Protein AF-A0A7S2Z0Z5-F1 (afdb_monomer_lite)

Radius of gyration: 18.69 Å; chains: 1; bounding box: 41×37×50 Å

Secondary structure (DSSP, 8-state):
--TTHHHHHHHH--HHHHHHHTTPPPPPHHHHHHHHHHHHTTT-SS---HHHHHHHHHHHGGGSPPS-HHHHHHHHHHHHHHHHHHHHHHHHHHHHHHHHHHHHHTT--

Structure (mmCIF, N/CA/C/O backbone):
data_AF-A0A7S2Z0Z5-F1
#
_entry.id   AF-A0A7S2Z0Z5-F1
#
loop_
_atom_site.group_PDB
_atom_site.id
_atom_site.type_symbol
_atom_site.label_atom_id
_atom_site.label_alt_id
_atom_site.label_comp_id
_atom_site.label_asym_id
_atom_site.label_entity_id
_atom_site.label_seq_id
_atom_site.pdbx_PDB_ins_code
_atom_site.Cartn_x
_atom_site.Cartn_y
_atom_site.Cartn_z
_atom_site.occupancy
_atom_site.B_iso_or_equiv
_atom_site.auth_seq_id
_atom_site.auth_comp_id
_atom_site.auth_asym_id
_atom_site.auth_atom_id
_atom_site.pdbx_PDB_model_num
ATOM 1 N N . ARG A 1 1 ? -14.821 -25.563 -9.522 1.00 39.69 1 ARG A N 1
ATOM 2 C CA . ARG A 1 1 ? -15.035 -25.948 -8.093 1.00 39.69 1 ARG A CA 1
ATOM 3 C C . ARG A 1 1 ? -14.494 -24.901 -7.104 1.00 39.69 1 ARG A C 1
ATOM 5 O O . ARG A 1 1 ? -14.913 -24.926 -5.958 1.00 39.69 1 ARG A O 1
ATOM 12 N N . THR A 1 2 ? -13.618 -23.977 -7.511 1.00 46.97 2 THR A N 1
ATOM 13 C CA . THR A 1 2 ? -13.008 -22.942 -6.646 1.00 46.97 2 THR A CA 1
ATOM 14 C C . THR A 1 2 ? -13.734 -21.588 -6.647 1.00 46.97 2 THR A C 1
ATOM 16 O O . THR A 1 2 ? -13.485 -20.779 -5.762 1.00 46.97 2 THR A O 1
ATOM 19 N N . GLU A 1 3 ? -14.656 -21.345 -7.583 1.00 51.53 3 GLU A N 1
ATOM 20 C CA . GLU A 1 3 ? -15.293 -20.031 -7.804 1.00 51.53 3 GLU A CA 1
ATOM 21 C C . GLU A 1 3 ? -16.260 -19.599 -6.680 1.00 51.53 3 GLU A C 1
ATOM 23 O O . GLU A 1 3 ? -16.452 -18.408 -6.456 1.00 51.53 3 GLU A O 1
ATOM 28 N N . ASN A 1 4 ? -16.798 -20.544 -5.899 1.00 52.97 4 ASN A N 1
ATOM 29 C CA . ASN A 1 4 ? -17.817 -20.257 -4.873 1.00 52.97 4 ASN A CA 1
ATOM 30 C C . ASN A 1 4 ? -17.250 -20.083 -3.452 1.00 52.97 4 ASN A C 1
ATOM 32 O O . ASN A 1 4 ? -17.992 -19.746 -2.529 1.00 52.97 4 ASN A O 1
ATOM 36 N N . ALA A 1 5 ? -15.947 -20.310 -3.244 1.00 57.72 5 ALA A N 1
ATOM 37 C CA . ALA A 1 5 ? -15.345 -20.260 -1.908 1.00 57.72 5 ALA A CA 1
ATOM 38 C C . ALA A 1 5 ? -15.405 -18.847 -1.295 1.00 57.72 5 ALA A C 1
ATOM 40 O O . ALA A 1 5 ? -15.751 -18.696 -0.125 1.00 57.72 5 ALA A O 1
ATOM 41 N N . GLY A 1 6 ? -15.154 -17.808 -2.101 1.00 61.19 6 GLY A N 1
ATOM 42 C CA . GLY A 1 6 ? -15.211 -16.414 -1.643 1.00 61.19 6 GLY A CA 1
ATOM 43 C C . GLY A 1 6 ? -16.629 -15.919 -1.332 1.00 61.19 6 GLY A C 1
ATOM 44 O O . GLY A 1 6 ? -16.800 -15.002 -0.532 1.00 61.19 6 GLY A O 1
ATOM 45 N N . GLN A 1 7 ? -17.656 -16.537 -1.924 1.00 62.19 7 GLN A N 1
ATOM 46 C CA . GLN A 1 7 ? -19.052 -16.184 -1.653 1.00 62.19 7 GLN A CA 1
ATOM 47 C C . GLN A 1 7 ? -19.529 -16.772 -0.319 1.00 62.19 7 GLN A C 1
ATOM 49 O O . GLN A 1 7 ? -20.080 -16.041 0.502 1.00 62.19 7 GLN A O 1
ATOM 54 N N . HIS A 1 8 ? -19.212 -18.042 -0.050 1.00 63.31 8 HIS A N 1
ATOM 55 C CA . HIS A 1 8 ? -19.506 -18.699 1.231 1.00 63.31 8 HIS A CA 1
ATOM 56 C C . HIS A 1 8 ? -18.752 -18.061 2.418 1.00 63.31 8 HIS A C 1
ATOM 58 O O . HIS A 1 8 ? -19.269 -17.993 3.536 1.00 63.31 8 HIS A O 1
ATOM 64 N N . GLU A 1 9 ? -17.535 -17.548 2.194 1.00 65.50 9 GLU A N 1
ATOM 65 C CA . GLU A 1 9 ? -16.782 -16.797 3.214 1.00 65.50 9 GLU A CA 1
ATOM 66 C C . GLU A 1 9 ? -17.530 -15.525 3.650 1.00 65.50 9 GLU A C 1
ATOM 68 O O . GLU A 1 9 ? -17.516 -15.143 4.823 1.00 65.50 9 GLU A O 1
ATOM 73 N N . ASN A 1 10 ? -18.225 -14.865 2.721 1.00 67.19 10 ASN A N 1
ATOM 74 C CA . ASN A 1 10 ? -18.916 -13.618 3.020 1.00 67.19 10 ASN A CA 1
ATOM 75 C C . ASN A 1 10 ? -20.139 -13.830 3.931 1.00 67.19 10 ASN A C 1
ATOM 77 O O . ASN A 1 10 ? -20.509 -12.948 4.706 1.00 67.19 10 ASN A O 1
ATOM 81 N N . GLU A 1 11 ? -20.746 -15.014 3.899 1.00 68.38 11 GLU A N 1
ATOM 82 C CA . GLU A 1 11 ? -21.894 -15.359 4.741 1.00 68.38 11 GLU A CA 1
ATOM 83 C C . GLU A 1 11 ? -21.485 -15.510 6.209 1.00 68.38 11 GLU A C 1
ATOM 85 O O . GLU A 1 11 ? -22.106 -14.909 7.091 1.00 68.38 11 GLU A O 1
ATOM 90 N N . THR A 1 12 ? -20.373 -16.207 6.455 1.00 72.75 12 THR A N 1
ATOM 91 C CA . THR A 1 12 ? -19.851 -16.527 7.797 1.00 72.75 12 THR A CA 1
ATOM 92 C C . THR A 1 12 ? -19.016 -15.410 8.427 1.00 72.75 12 THR A C 1
ATOM 94 O O . THR A 1 12 ? -18.664 -15.486 9.607 1.00 72.75 12 THR A O 1
ATOM 97 N N . LYS A 1 13 ? -18.725 -14.337 7.681 1.00 75.38 13 LYS A N 1
ATOM 98 C CA . LYS A 1 13 ? -17.903 -13.226 8.167 1.00 75.38 13 LYS A CA 1
ATOM 99 C C . LYS A 1 13 ? -18.555 -12.527 9.373 1.00 75.38 13 LYS A C 1
ATOM 101 O O . LYS A 1 13 ? -19.709 -12.089 9.271 1.00 75.38 13 LYS A O 1
ATOM 106 N N . PRO A 1 14 ? -17.838 -12.356 10.500 1.00 77.00 14 PRO A N 1
ATOM 107 C CA . PRO A 1 14 ? -18.374 -11.645 11.653 1.00 77.00 14 PRO A CA 1
ATOM 108 C C . PRO A 1 14 ? -18.703 -10.191 11.291 1.00 77.00 14 PRO A C 1
ATOM 110 O O . PRO A 1 14 ? -18.049 -9.573 10.448 1.00 77.00 14 PRO A O 1
ATOM 113 N N . ALA A 1 15 ? -19.723 -9.626 11.943 1.00 75.31 15 ALA A N 1
ATOM 114 C CA . ALA A 1 15 ? -20.271 -8.307 11.607 1.00 75.31 15 ALA A CA 1
ATOM 115 C C . ALA A 1 15 ? -19.220 -7.181 11.624 1.00 75.31 15 ALA A C 1
ATOM 117 O O . ALA A 1 15 ? -19.297 -6.249 10.826 1.00 75.31 15 ALA A O 1
ATOM 118 N N . ILE A 1 16 ? -18.207 -7.293 12.491 1.00 71.50 16 ILE A N 1
ATOM 119 C CA . ILE A 1 16 ? -17.091 -6.343 12.549 1.00 71.50 16 ILE A CA 1
ATOM 120 C C . ILE A 1 16 ? -16.270 -6.350 11.255 1.00 71.50 16 ILE A C 1
ATOM 122 O O . ILE A 1 16 ? -15.939 -5.296 10.723 1.00 71.50 16 ILE A O 1
ATOM 126 N N . THR A 1 17 ? -16.016 -7.532 10.695 1.00 72.31 17 THR A N 1
ATOM 127 C CA . THR A 1 17 ? -15.264 -7.701 9.454 1.00 72.31 17 THR A CA 1
ATOM 128 C C . THR A 1 17 ? -16.095 -7.284 8.244 1.00 72.31 17 THR A C 1
ATOM 130 O O . THR A 1 17 ? -15.540 -6.698 7.323 1.00 72.31 17 THR A O 1
ATOM 133 N N . LYS A 1 18 ? -17.421 -7.488 8.256 1.00 75.44 18 LYS A N 1
ATOM 134 C CA . LYS A 1 18 ? -18.320 -6.952 7.211 1.00 75.44 18 LYS A CA 1
ATOM 135 C C . LYS A 1 18 ? -18.298 -5.420 7.166 1.00 75.44 18 LYS A C 1
ATOM 137 O O . LYS A 1 18 ? -18.194 -4.845 6.090 1.00 75.44 18 LYS A O 1
ATOM 142 N N . ALA A 1 19 ? -18.330 -4.764 8.327 1.00 73.19 19 ALA A N 1
ATOM 143 C CA . ALA A 1 19 ? -18.259 -3.303 8.415 1.00 73.19 19 ALA A CA 1
ATOM 144 C C . ALA A 1 19 ? -16.901 -2.738 7.960 1.00 73.19 19 ALA A C 1
ATOM 146 O O . ALA A 1 19 ? -16.849 -1.650 7.397 1.00 73.19 19 ALA A O 1
ATOM 147 N N . LEU A 1 20 ? -15.814 -3.480 8.191 1.00 73.62 20 LEU A N 1
ATOM 148 C CA . LEU A 1 20 ? -14.456 -3.096 7.797 1.00 73.62 20 LEU A CA 1
ATOM 149 C C . LEU A 1 20 ? -14.166 -3.329 6.307 1.00 73.62 20 LEU A C 1
ATOM 151 O O . LEU A 1 20 ? -13.509 -2.505 5.682 1.00 73.62 20 LEU A O 1
ATOM 155 N N . VAL A 1 21 ? -14.639 -4.445 5.746 1.00 71.06 21 VAL A N 1
ATOM 156 C CA . VAL A 1 21 ? -14.411 -4.824 4.338 1.00 71.06 21 VAL A CA 1
ATOM 157 C C . VAL A 1 21 ? -15.321 -4.047 3.378 1.00 71.06 21 VAL A C 1
ATOM 159 O O . VAL A 1 21 ? -14.975 -3.883 2.208 1.00 71.06 21 VAL A O 1
ATOM 162 N N . GLY A 1 22 ? -16.469 -3.546 3.846 1.00 69.1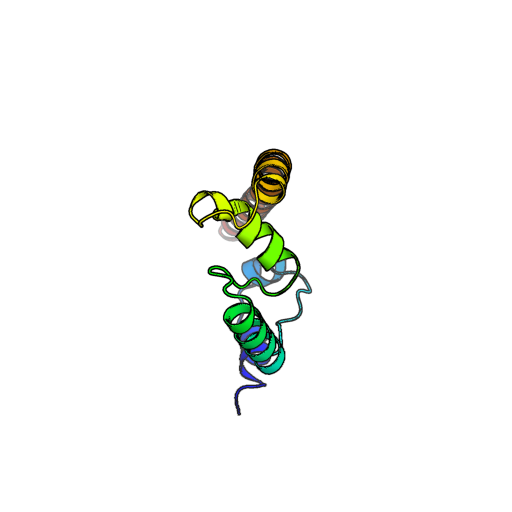2 22 GLY A N 1
ATOM 163 C CA . GLY A 1 22 ? -17.413 -2.806 3.006 1.00 69.12 22 GLY A CA 1
ATOM 164 C C . GLY A 1 22 ? -17.918 -3.638 1.817 1.00 69.12 22 GLY A C 1
ATOM 165 O O . GLY A 1 22 ? -18.098 -4.849 1.928 1.00 69.12 22 GLY A O 1
ATOM 166 N N . THR A 1 23 ? -18.139 -2.999 0.663 1.00 60.72 23 THR A N 1
ATOM 167 C CA . THR A 1 23 ? -18.614 -3.636 -0.586 1.00 60.72 23 THR A CA 1
ATOM 168 C C . THR A 1 23 ? -17.468 -4.044 -1.517 1.00 60.72 23 THR A C 1
ATOM 170 O O . THR A 1 23 ? -17.560 -3.887 -2.735 1.00 60.72 23 THR A O 1
ATOM 173 N N . THR A 1 24 ? -16.352 -4.512 -0.963 1.00 64.00 24 THR A N 1
ATOM 174 C CA . THR A 1 24 ? -15.192 -4.896 -1.776 1.00 64.00 24 THR A CA 1
ATOM 175 C C . THR A 1 24 ? -15.460 -6.228 -2.476 1.00 64.00 24 THR A C 1
ATOM 177 O O . THR A 1 24 ? -15.718 -7.240 -1.823 1.00 64.00 24 THR A O 1
ATOM 180 N N . VAL A 1 25 ? -15.414 -6.229 -3.810 1.00 69.25 25 VAL A N 1
ATOM 181 C CA . VAL A 1 25 ? -15.605 -7.435 -4.626 1.00 69.25 25 VAL A CA 1
ATOM 182 C C . VAL A 1 25 ? -14.283 -8.212 -4.684 1.00 69.25 25 VAL A C 1
ATOM 184 O O . VAL A 1 25 ? -13.255 -7.616 -5.011 1.00 69.25 25 VAL A O 1
ATOM 187 N N . PRO A 1 26 ? -14.269 -9.521 -4.372 1.00 70.50 26 PRO A N 1
ATOM 188 C CA . PRO A 1 26 ? -13.059 -10.331 -4.476 1.00 70.50 26 PRO A CA 1
ATOM 189 C C . PRO A 1 26 ? -12.588 -10.453 -5.934 1.00 70.50 26 PRO A C 1
ATOM 191 O O . PRO A 1 26 ? -13.398 -10.574 -6.853 1.00 70.50 26 PRO A O 1
ATOM 194 N N . PHE A 1 27 ? -11.269 -10.452 -6.147 1.00 76.50 27 PHE A N 1
ATOM 195 C CA . PHE A 1 27 ? -10.680 -10.691 -7.468 1.00 76.50 27 PHE A CA 1
ATOM 196 C C . PHE A 1 27 ? -10.867 -12.148 -7.901 1.00 76.50 27 PHE A C 1
ATOM 198 O O . PHE A 1 27 ? -10.719 -13.069 -7.095 1.00 76.50 27 PHE A O 1
ATOM 205 N N . THR A 1 28 ? -11.141 -12.365 -9.189 1.00 81.06 28 THR A N 1
ATOM 206 C CA . THR A 1 28 ? -11.241 -13.717 -9.748 1.00 81.06 28 THR A CA 1
ATOM 207 C C . THR A 1 28 ? -9.857 -14.370 -9.816 1.00 81.06 28 THR A C 1
ATOM 209 O O . THR A 1 28 ? -8.885 -13.700 -10.194 1.00 81.06 28 THR A O 1
ATOM 212 N N . PRO A 1 29 ? -9.726 -15.661 -9.468 1.00 78.62 29 PRO A N 1
ATOM 213 C CA . PRO A 1 29 ? -8.434 -16.346 -9.450 1.00 78.62 29 PRO A CA 1
ATOM 214 C C . PRO A 1 29 ? -7.750 -16.357 -10.827 1.00 78.62 29 PRO A C 1
ATOM 216 O O . PRO A 1 29 ? -6.527 -16.252 -10.910 1.00 78.62 29 PRO A O 1
ATOM 219 N N . GLU A 1 30 ? -8.523 -16.376 -11.913 1.00 81.69 30 GLU A N 1
ATOM 220 C CA . GLU A 1 30 ? -8.031 -16.294 -13.292 1.00 81.69 30 GLU A CA 1
ATOM 221 C C . GLU A 1 30 ? -7.353 -14.943 -13.567 1.00 81.69 30 GLU A C 1
ATOM 223 O O . GLU A 1 30 ? -6.296 -14.885 -14.202 1.00 81.69 30 GLU A O 1
ATOM 228 N N . SER A 1 31 ? -7.928 -13.846 -13.054 1.00 81.25 31 SER A N 1
ATOM 229 C CA . SER A 1 31 ? -7.365 -12.499 -13.224 1.00 81.25 31 SER A CA 1
ATOM 230 C C . SER A 1 31 ? -6.039 -12.339 -12.477 1.00 81.25 31 SER A C 1
ATOM 232 O O . SER A 1 31 ? -5.085 -11.764 -13.010 1.00 81.25 31 SER A O 1
ATOM 234 N N . VAL A 1 32 ? -5.952 -12.918 -11.277 1.00 83.94 32 VAL A N 1
ATOM 235 C CA . VAL A 1 32 ? -4.744 -12.933 -10.446 1.00 83.94 32 VAL A CA 1
ATOM 236 C C . VAL A 1 32 ? -3.647 -13.746 -11.131 1.00 83.94 32 VAL A C 1
ATOM 238 O O . VAL A 1 32 ? -2.531 -13.251 -11.296 1.00 83.94 32 VAL A O 1
ATOM 241 N N . ALA A 1 33 ? -3.966 -14.953 -11.608 1.00 84.69 33 ALA A N 1
ATOM 242 C CA . ALA A 1 33 ? -3.013 -15.818 -12.300 1.00 84.69 33 ALA A CA 1
ATOM 243 C C . ALA A 1 33 ? -2.438 -15.146 -13.559 1.00 84.69 33 ALA A C 1
ATOM 245 O O . ALA A 1 33 ? -1.221 -15.126 -13.760 1.00 84.69 33 ALA A O 1
ATOM 246 N N . ALA A 1 34 ? -3.289 -14.515 -14.375 1.00 83.75 34 ALA A N 1
ATOM 247 C CA . ALA A 1 34 ? -2.847 -13.779 -15.558 1.00 83.75 34 ALA A CA 1
ATOM 248 C C . ALA A 1 34 ? -1.944 -12.582 -15.205 1.00 83.75 34 ALA A C 1
ATOM 250 O O . ALA A 1 34 ? -0.983 -12.295 -15.926 1.00 83.75 34 ALA A O 1
ATOM 251 N N . CYS A 1 35 ? -2.227 -11.886 -14.099 1.00 82.69 35 CYS A N 1
ATOM 252 C CA . CYS A 1 35 ? -1.401 -10.785 -13.608 1.00 82.69 35 CYS A CA 1
ATOM 253 C C . CYS A 1 35 ? 0.002 -11.268 -13.207 1.00 82.69 35 CYS A C 1
ATOM 255 O O . CYS A 1 35 ? 0.999 -10.700 -13.660 1.00 82.69 35 CYS A O 1
ATOM 257 N N . ILE A 1 36 ? 0.080 -12.367 -12.451 1.00 83.50 36 ILE A N 1
ATOM 258 C CA . ILE A 1 36 ? 1.337 -12.986 -12.004 1.00 83.50 36 ILE A CA 1
ATOM 259 C C . ILE A 1 36 ? 2.199 -13.400 -13.199 1.00 83.50 36 ILE A C 1
ATOM 261 O O . ILE A 1 36 ? 3.360 -13.000 -13.284 1.00 83.50 36 ILE A O 1
ATOM 265 N N . VAL A 1 37 ? 1.627 -14.117 -14.172 1.00 86.06 37 VAL A N 1
ATOM 266 C CA . VAL A 1 37 ? 2.356 -14.559 -15.375 1.00 86.06 37 VAL A CA 1
ATOM 267 C C . VAL A 1 37 ? 2.915 -13.371 -16.167 1.00 86.06 37 VAL A C 1
ATOM 269 O O . VAL A 1 37 ? 4.067 -13.394 -16.605 1.00 86.06 37 VAL A O 1
ATOM 272 N N . ARG A 1 38 ? 2.138 -12.290 -16.315 1.00 81.75 38 ARG A N 1
ATOM 273 C CA . ARG A 1 38 ? 2.604 -11.058 -16.976 1.00 81.75 38 ARG A CA 1
ATOM 274 C C . ARG A 1 38 ? 3.702 -10.343 -16.185 1.00 81.75 38 ARG A C 1
ATOM 276 O O . ARG A 1 38 ? 4.589 -9.754 -16.801 1.00 81.75 38 ARG A O 1
ATOM 283 N N . GLY A 1 39 ? 3.634 -10.374 -14.855 1.00 77.12 39 GLY A N 1
ATOM 284 C CA . GLY A 1 39 ? 4.637 -9.794 -13.964 1.00 77.12 39 GLY A CA 1
ATOM 285 C C . GLY A 1 39 ? 5.975 -10.530 -14.026 1.00 77.12 39 GLY A C 1
ATOM 286 O O . GLY A 1 39 ? 7.006 -9.886 -14.214 1.00 77.12 39 GLY A O 1
ATOM 287 N N . MET A 1 40 ? 5.943 -11.867 -14.001 1.00 79.19 40 MET A N 1
ATOM 288 C CA . MET A 1 40 ? 7.135 -12.707 -14.163 1.00 79.19 40 MET A CA 1
ATOM 289 C C . MET A 1 40 ? 7.835 -12.449 -15.502 1.00 79.19 40 MET A C 1
ATOM 291 O O . MET A 1 40 ? 9.049 -12.281 -15.543 1.00 79.19 40 MET A O 1
ATOM 295 N N . ARG A 1 41 ? 7.075 -12.315 -16.600 1.00 79.94 41 ARG A N 1
ATOM 296 C CA . ARG A 1 41 ? 7.641 -12.035 -17.935 1.00 79.94 41 ARG A CA 1
ATOM 297 C C . ARG A 1 41 ? 8.308 -10.658 -18.057 1.00 79.94 41 ARG A C 1
ATOM 299 O O . ARG A 1 41 ? 8.992 -10.400 -19.039 1.00 79.94 41 ARG A O 1
ATOM 306 N N . ARG A 1 42 ? 8.061 -9.751 -17.110 1.00 72.38 42 ARG A N 1
ATOM 307 C CA . ARG A 1 42 ? 8.643 -8.401 -17.054 1.00 72.38 42 ARG A CA 1
ATOM 308 C C . ARG A 1 42 ? 9.730 -8.275 -15.982 1.00 72.38 42 ARG A C 1
ATOM 310 O O . ARG A 1 42 ? 10.055 -7.150 -15.619 1.00 72.38 42 ARG A O 1
ATOM 317 N N . GLU A 1 43 ? 10.217 -9.403 -15.456 1.00 65.62 43 GLU A N 1
ATOM 318 C CA . GLU A 1 43 ? 11.217 -9.476 -14.378 1.00 65.62 43 GLU A CA 1
ATOM 319 C C . GLU A 1 43 ? 10.855 -8.614 -13.159 1.00 65.62 43 GLU A C 1
ATOM 321 O O . GLU A 1 43 ? 11.706 -8.069 -12.459 1.00 65.62 43 GLU A O 1
ATOM 326 N N . ARG A 1 44 ? 9.552 -8.470 -12.885 1.00 65.75 44 ARG A N 1
ATOM 327 C CA . ARG A 1 44 ? 9.095 -7.747 -11.701 1.00 65.75 44 ARG A CA 1
ATOM 328 C C . ARG A 1 44 ? 9.151 -8.681 -10.502 1.00 65.75 44 ARG A C 1
ATOM 330 O O . ARG A 1 44 ? 8.375 -9.629 -10.434 1.00 65.75 44 ARG A O 1
ATOM 337 N N . PHE A 1 45 ? 10.026 -8.365 -9.550 1.00 66.81 45 PHE A N 1
ATOM 338 C CA . PHE A 1 45 ? 10.143 -9.082 -8.275 1.00 66.81 45 PHE A CA 1
ATOM 339 C C . PHE A 1 45 ? 8.851 -9.032 -7.447 1.00 66.81 45 PHE A C 1
ATOM 341 O O . PHE A 1 45 ? 8.501 -10.002 -6.781 1.00 66.81 45 PHE A O 1
ATOM 348 N N . THR A 1 46 ? 8.110 -7.925 -7.546 1.00 70.31 46 THR A N 1
ATOM 349 C CA . THR A 1 46 ? 6.826 -7.737 -6.866 1.00 70.31 46 THR A CA 1
ATOM 350 C C . THR A 1 46 ? 5.713 -7.592 -7.896 1.00 70.31 46 THR A C 1
ATOM 352 O O . THR A 1 46 ? 5.706 -6.651 -8.697 1.00 70.31 46 THR A O 1
ATOM 355 N N . VAL A 1 47 ? 4.748 -8.514 -7.873 1.00 73.06 47 VAL A N 1
ATOM 356 C CA . VAL A 1 47 ? 3.553 -8.450 -8.722 1.00 73.06 47 VAL A CA 1
ATOM 357 C C . VAL A 1 47 ? 2.350 -8.051 -7.880 1.00 73.06 47 VAL A C 1
ATOM 359 O O . VAL A 1 47 ? 1.860 -8.814 -7.055 1.00 73.06 47 VAL A O 1
ATOM 362 N N . ALA A 1 48 ? 1.888 -6.829 -8.105 1.00 78.25 48 ALA A N 1
ATOM 363 C CA . ALA A 1 48 ? 0.714 -6.259 -7.471 1.00 78.25 48 ALA A CA 1
ATOM 364 C C . ALA A 1 48 ? -0.559 -6.542 -8.274 1.00 78.25 48 ALA A C 1
ATOM 366 O O . ALA A 1 48 ? -0.571 -6.355 -9.492 1.00 78.25 48 ALA A O 1
ATOM 367 N N . VAL A 1 49 ? -1.645 -6.903 -7.586 1.00 78.31 49 VAL A N 1
ATOM 368 C CA . VAL A 1 49 ? -2.983 -7.026 -8.18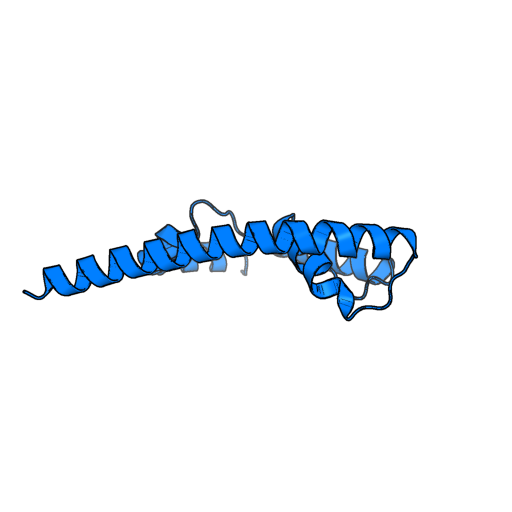1 1.00 78.31 49 VAL A CA 1
ATOM 369 C C . VAL A 1 49 ? -3.868 -5.888 -7.683 1.00 78.31 49 VAL A C 1
ATOM 371 O O . VAL A 1 49 ? -3.982 -5.662 -6.480 1.00 78.31 49 VAL A O 1
ATOM 374 N N . GLY A 1 50 ? -4.507 -5.181 -8.615 1.00 77.81 50 GLY A N 1
ATOM 375 C CA . GLY A 1 50 ? -5.385 -4.055 -8.297 1.00 77.81 50 GLY A CA 1
ATOM 376 C C . GLY A 1 50 ? -4.643 -2.806 -7.811 1.00 77.81 50 GLY A C 1
ATOM 377 O O . GLY A 1 50 ? -3.412 -2.750 -7.776 1.00 77.81 50 GLY A O 1
ATOM 378 N N . PHE A 1 51 ? -5.419 -1.780 -7.459 1.00 73.88 51 PHE A N 1
ATOM 379 C CA . PHE A 1 51 ? -4.883 -0.497 -7.002 1.00 73.88 51 PHE A CA 1
ATOM 380 C C . PHE A 1 51 ? -4.245 -0.603 -5.614 1.00 73.88 51 PHE A C 1
ATOM 382 O O . PHE A 1 51 ? -3.118 -0.152 -5.431 1.00 73.88 51 PHE A O 1
ATOM 389 N N . ASP A 1 52 ? -4.911 -1.275 -4.674 1.00 75.75 52 ASP A N 1
ATOM 390 C CA . ASP A 1 52 ? -4.396 -1.461 -3.313 1.00 75.75 52 ASP A CA 1
ATOM 391 C C . ASP A 1 52 ? -3.101 -2.278 -3.308 1.00 75.75 52 ASP A C 1
ATOM 393 O O . ASP A 1 52 ? -2.148 -1.943 -2.607 1.00 75.75 52 ASP A O 1
ATOM 397 N N . GLY A 1 53 ? -3.026 -3.311 -4.155 1.00 74.31 53 GLY A N 1
ATOM 398 C CA . GLY A 1 53 ? -1.806 -4.085 -4.344 1.00 74.31 53 GLY A CA 1
ATOM 399 C C . GLY A 1 53 ? -0.677 -3.246 -4.937 1.00 74.31 53 GLY A C 1
ATOM 400 O O . GLY A 1 53 ? 0.467 -3.406 -4.524 1.00 74.31 53 GLY A O 1
ATOM 401 N N . TRP A 1 54 ? -0.973 -2.347 -5.884 1.00 77.19 54 TRP A N 1
ATOM 402 C CA . TRP A 1 54 ? 0.036 -1.459 -6.473 1.00 77.19 54 TRP A CA 1
ATOM 403 C C . TRP A 1 54 ? 0.542 -0.448 -5.446 1.00 77.19 54 TRP A C 1
ATOM 405 O O . TRP A 1 54 ? 1.749 -0.316 -5.272 1.00 77.19 54 TRP A O 1
ATOM 415 N N . ALA A 1 55 ? -0.370 0.180 -4.703 1.00 74.75 55 ALA A N 1
ATOM 416 C CA . ALA A 1 55 ? -0.046 1.094 -3.618 1.00 74.75 55 ALA A CA 1
ATOM 417 C C . ALA A 1 55 ? 0.827 0.424 -2.545 1.00 74.75 55 ALA A C 1
ATOM 419 O O . ALA A 1 55 ? 1.837 0.989 -2.121 1.00 74.75 55 ALA A O 1
ATOM 420 N N . LEU A 1 56 ? 0.476 -0.804 -2.147 1.00 73.62 56 LEU A N 1
ATOM 421 C CA . LEU A 1 56 ? 1.243 -1.584 -1.181 1.00 73.62 56 LEU A CA 1
ATOM 422 C C . LEU A 1 56 ? 2.612 -1.993 -1.737 1.00 73.62 56 LEU A C 1
ATOM 424 O O . LEU A 1 56 ? 3.617 -1.826 -1.052 1.00 73.62 56 LEU A O 1
ATOM 428 N N . ALA A 1 57 ? 2.672 -2.465 -2.985 1.00 74.31 57 ALA A N 1
ATOM 429 C CA . ALA A 1 57 ? 3.927 -2.829 -3.636 1.00 74.31 57 ALA A CA 1
ATOM 430 C C . ALA A 1 57 ? 4.884 -1.637 -3.713 1.00 74.31 57 ALA A C 1
ATOM 432 O O . ALA A 1 57 ? 6.049 -1.786 -3.356 1.00 74.31 57 ALA A O 1
ATOM 433 N N . THR A 1 58 ? 4.386 -0.455 -4.082 1.00 70.69 58 THR A N 1
ATOM 434 C CA . THR A 1 58 ? 5.147 0.801 -4.077 1.00 70.69 58 THR A CA 1
ATOM 435 C C . THR A 1 58 ? 5.607 1.189 -2.671 1.00 70.69 58 THR A C 1
ATOM 437 O O . THR A 1 58 ? 6.754 1.585 -2.497 1.00 70.69 58 THR A O 1
ATOM 440 N N . ALA A 1 59 ? 4.769 1.024 -1.643 1.00 69.12 59 ALA A N 1
ATOM 441 C CA . ALA A 1 59 ? 5.167 1.296 -0.260 1.00 69.12 59 ALA A CA 1
ATOM 442 C C . ALA A 1 59 ? 6.271 0.343 0.244 1.00 69.12 59 ALA A C 1
ATOM 444 O O . ALA A 1 59 ? 7.108 0.740 1.051 1.00 69.12 59 ALA A O 1
ATOM 445 N N . THR A 1 60 ? 6.291 -0.904 -0.238 1.00 68.81 60 THR A N 1
ATOM 446 C CA . THR A 1 60 ? 7.307 -1.918 0.108 1.00 68.81 60 THR A CA 1
ATOM 447 C C . THR A 1 60 ? 8.500 -1.968 -0.852 1.00 68.81 60 THR A C 1
ATOM 449 O O . THR A 1 60 ? 9.443 -2.723 -0.616 1.00 68.81 60 THR A O 1
ATOM 452 N N . ALA A 1 61 ? 8.488 -1.168 -1.924 1.00 66.12 61 ALA A N 1
ATOM 453 C CA . ALA A 1 61 ? 9.496 -1.204 -2.984 1.00 66.12 61 ALA A CA 1
ATOM 454 C C . ALA A 1 61 ? 10.908 -0.848 -2.493 1.00 66.12 61 ALA A C 1
ATOM 456 O O . ALA A 1 61 ? 11.881 -1.273 -3.105 1.00 66.12 61 ALA A O 1
ATOM 457 N N . GLY A 1 62 ? 11.034 -0.186 -1.335 1.00 60.75 62 GLY A N 1
ATOM 458 C CA . GLY A 1 62 ? 12.320 0.148 -0.711 1.00 60.75 62 GLY A CA 1
ATOM 459 C C . GLY A 1 62 ? 13.238 -1.044 -0.386 1.00 60.75 62 GLY A C 1
ATOM 460 O O . GLY A 1 62 ? 14.409 -0.822 -0.099 1.00 60.75 62 GLY A O 1
ATOM 461 N N . PHE A 1 63 ? 12.746 -2.290 -0.445 1.00 58.84 63 PHE A N 1
ATOM 462 C CA . PHE A 1 63 ? 13.554 -3.517 -0.320 1.00 58.84 63 PHE A CA 1
ATOM 463 C C . PHE A 1 63 ? 13.849 -4.224 -1.660 1.00 58.84 63 PHE A C 1
ATOM 465 O O . PHE A 1 63 ? 14.587 -5.208 -1.678 1.00 58.84 63 PHE A O 1
ATOM 472 N N . SER A 1 64 ? 13.282 -3.755 -2.778 1.00 62.72 64 SER A N 1
ATOM 473 C CA . SER A 1 64 ? 13.445 -4.342 -4.115 1.00 62.72 64 SER A CA 1
ATOM 474 C C . SER A 1 64 ? 14.444 -3.525 -4.947 1.00 62.72 64 SER A C 1
ATOM 476 O O . SER A 1 64 ? 14.422 -2.297 -4.867 1.00 62.72 64 SER A O 1
ATOM 478 N N . PRO A 1 65 ? 15.291 -4.149 -5.793 1.00 58.84 65 PRO A N 1
ATOM 479 C CA . PRO A 1 65 ? 16.180 -3.413 -6.690 1.00 58.84 65 PRO A CA 1
ATOM 480 C C . PRO A 1 65 ? 15.370 -2.464 -7.594 1.00 58.84 65 PRO A C 1
ATOM 482 O O . PRO A 1 65 ? 14.476 -2.936 -8.309 1.00 58.84 65 PRO A O 1
ATOM 485 N N . PRO A 1 66 ? 15.634 -1.143 -7.583 1.00 59.72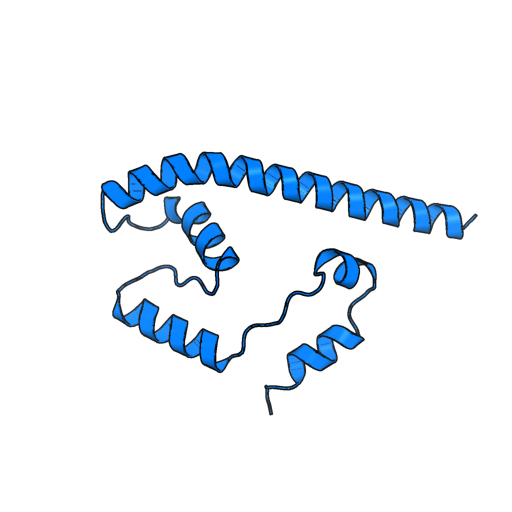 66 PRO A N 1
ATOM 486 C CA . PRO A 1 66 ? 14.904 -0.210 -8.426 1.00 59.72 66 PRO A CA 1
ATOM 487 C C . PRO A 1 66 ? 15.340 -0.393 -9.881 1.00 59.72 66 PRO A C 1
ATOM 489 O O . PRO A 1 66 ? 16.513 -0.270 -10.224 1.00 59.72 66 PRO A O 1
ATOM 492 N N . SER A 1 67 ? 14.375 -0.656 -10.762 1.00 65.00 67 SER A N 1
ATOM 493 C CA . SER A 1 67 ? 14.618 -0.797 -12.207 1.00 65.00 67 SER A CA 1
ATOM 494 C C . SER A 1 67 ? 15.009 0.523 -12.899 1.00 65.00 67 SER A C 1
ATOM 496 O O . SER A 1 67 ? 15.432 0.508 -14.053 1.00 65.00 67 SER A O 1
ATOM 498 N N . SER A 1 68 ? 14.863 1.673 -12.222 1.00 70.94 68 SER A N 1
ATOM 499 C CA . SER A 1 68 ? 15.211 3.002 -12.742 1.00 70.94 68 SER A CA 1
ATOM 500 C C . SER A 1 68 ? 15.320 4.060 -11.630 1.00 70.94 68 SER A C 1
ATOM 502 O O . SER A 1 68 ? 14.586 4.013 -10.644 1.00 70.94 68 SER A O 1
ATOM 504 N N . V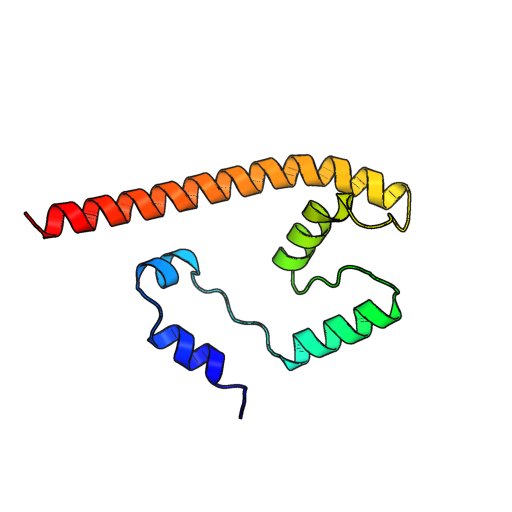AL A 1 69 ? 16.171 5.075 -11.828 1.00 72.12 69 VAL A N 1
ATOM 505 C CA . VAL A 1 69 ? 16.329 6.238 -10.924 1.00 72.12 69 VAL A CA 1
ATOM 506 C C . VAL A 1 69 ? 15.051 7.084 -10.844 1.00 72.12 69 VAL A C 1
ATOM 508 O O . VAL A 1 69 ? 14.708 7.600 -9.782 1.00 72.12 69 VAL A O 1
ATOM 511 N N . ALA A 1 70 ? 14.304 7.192 -11.946 1.00 71.31 70 ALA A N 1
ATOM 512 C CA . ALA A 1 70 ? 13.027 7.904 -11.955 1.00 71.31 70 ALA A CA 1
ATOM 513 C C . ALA A 1 70 ? 11.972 7.189 -11.093 1.00 71.31 70 ALA A C 1
ATOM 515 O O . ALA A 1 70 ? 11.218 7.847 -10.380 1.00 71.31 70 ALA A O 1
ATOM 516 N N . ALA A 1 71 ? 11.965 5.850 -11.106 1.00 69.44 71 ALA A N 1
ATOM 517 C CA . ALA A 1 71 ? 11.070 5.049 -10.272 1.00 69.44 71 ALA A CA 1
ATOM 518 C C . ALA A 1 71 ? 11.371 5.258 -8.781 1.00 69.44 71 ALA A C 1
ATOM 520 O O . ALA A 1 71 ? 10.459 5.538 -8.007 1.00 69.44 71 ALA A O 1
ATOM 521 N N . PHE A 1 72 ? 12.654 5.257 -8.412 1.00 73.38 72 PHE A N 1
ATOM 522 C CA . PHE A 1 72 ? 13.095 5.531 -7.045 1.00 73.38 72 PHE A CA 1
ATOM 523 C C . PHE A 1 72 ? 12.629 6.907 -6.532 1.00 73.38 72 PHE A C 1
ATOM 525 O O . PHE A 1 72 ? 12.089 7.012 -5.433 1.00 73.38 72 PHE A O 1
ATOM 532 N N . LEU A 1 73 ? 12.760 7.970 -7.336 1.00 76.94 73 LEU A N 1
ATOM 533 C CA . LEU A 1 73 ? 12.292 9.307 -6.944 1.00 76.94 73 LEU A CA 1
ATOM 534 C C . LEU A 1 73 ? 10.771 9.362 -6.750 1.00 76.94 73 LEU A C 1
ATOM 536 O O . LEU A 1 73 ? 10.292 9.954 -5.779 1.00 76.94 73 LEU A O 1
ATOM 540 N N . THR A 1 74 ? 10.007 8.728 -7.645 1.00 74.62 74 THR A N 1
ATOM 541 C CA . THR A 1 74 ? 8.547 8.654 -7.496 1.00 74.62 74 THR A CA 1
ATOM 542 C C . THR A 1 74 ? 8.134 7.840 -6.276 1.00 74.62 74 THR A C 1
ATOM 544 O O . THR A 1 74 ? 7.195 8.229 -5.588 1.00 74.62 74 THR A O 1
ATOM 547 N N . GLU A 1 75 ? 8.856 6.762 -5.965 1.00 72.31 75 GLU A N 1
ATOM 548 C CA . GLU A 1 75 ? 8.618 5.939 -4.781 1.00 72.31 75 GLU A CA 1
ATOM 549 C C . GLU A 1 75 ? 8.838 6.740 -3.503 1.00 72.31 75 GLU A C 1
ATOM 551 O O . GLU A 1 75 ? 7.961 6.743 -2.651 1.00 72.31 75 GLU A O 1
ATOM 556 N N . VAL A 1 76 ? 9.933 7.495 -3.381 1.00 77.00 76 VAL A N 1
ATOM 557 C CA . VAL A 1 76 ? 10.223 8.285 -2.170 1.00 77.00 76 VAL A CA 1
ATOM 558 C C . VAL A 1 76 ? 9.146 9.343 -1.901 1.00 77.00 76 VAL A C 1
ATOM 560 O O . VAL A 1 76 ? 8.660 9.461 -0.774 1.00 77.00 76 VAL A O 1
ATOM 563 N N . ILE A 1 77 ? 8.732 10.092 -2.929 1.00 79.62 77 ILE A N 1
ATOM 564 C CA . ILE A 1 77 ? 7.702 11.136 -2.786 1.00 79.62 77 ILE A CA 1
ATOM 565 C C . ILE A 1 77 ? 6.340 10.505 -2.475 1.00 79.62 77 ILE A C 1
ATOM 567 O O . ILE A 1 77 ? 5.632 10.945 -1.564 1.00 79.62 77 ILE A O 1
ATOM 571 N N . LEU A 1 78 ? 5.979 9.447 -3.204 1.00 78.56 78 LEU A N 1
ATOM 572 C CA . LEU A 1 78 ? 4.699 8.772 -3.030 1.00 78.56 78 LEU A CA 1
ATOM 573 C C . LEU A 1 78 ? 4.628 8.019 -1.696 1.00 78.56 78 LEU A C 1
ATOM 575 O O . LEU A 1 78 ? 3.561 7.980 -1.091 1.00 78.56 78 LEU A O 1
ATOM 579 N N . MET A 1 79 ? 5.744 7.495 -1.178 1.00 76.31 79 MET A N 1
ATOM 580 C CA . MET A 1 79 ? 5.794 6.805 0.114 1.00 76.31 79 MET A CA 1
ATOM 581 C C . MET A 1 79 ? 5.430 7.746 1.271 1.00 76.31 79 MET A C 1
ATOM 583 O O . MET A 1 79 ? 4.705 7.347 2.186 1.00 76.31 79 MET A O 1
ATOM 587 N N . GLY A 1 80 ? 5.866 9.009 1.213 1.00 78.88 80 GLY A N 1
ATOM 588 C CA . GLY A 1 80 ? 5.473 10.031 2.186 1.00 78.88 80 GLY A CA 1
ATOM 589 C C . GLY A 1 80 ? 3.960 10.270 2.200 1.00 78.88 80 GLY A C 1
ATOM 590 O O . GLY A 1 80 ? 3.338 10.264 3.263 1.00 78.88 80 GLY A O 1
ATOM 591 N N . ILE A 1 81 ? 3.350 10.397 1.019 1.00 81.75 81 ILE A N 1
ATOM 592 C CA . ILE A 1 81 ? 1.899 10.588 0.866 1.00 81.75 81 ILE A CA 1
ATOM 593 C C . ILE A 1 81 ? 1.137 9.339 1.322 1.00 81.75 81 ILE A C 1
ATOM 595 O O . ILE A 1 81 ? 0.192 9.437 2.106 1.00 81.75 81 ILE A O 1
ATOM 599 N N . MET A 1 82 ? 1.581 8.154 0.899 1.00 78.81 82 MET A N 1
ATOM 600 C CA . MET A 1 82 ? 0.989 6.877 1.302 1.00 78.81 82 MET A CA 1
ATOM 601 C C . MET A 1 82 ? 0.998 6.707 2.818 1.00 78.81 82 MET A C 1
ATOM 603 O O . MET A 1 82 ? 0.027 6.215 3.386 1.00 78.81 82 MET A O 1
ATOM 607 N N . ARG A 1 83 ? 2.046 7.175 3.505 1.00 78.62 83 ARG A N 1
ATOM 608 C CA . ARG A 1 83 ? 2.116 7.123 4.968 1.00 78.62 83 ARG A CA 1
ATOM 609 C C . ARG A 1 83 ? 1.024 7.955 5.643 1.00 78.62 83 ARG A C 1
ATOM 611 O O . ARG A 1 83 ? 0.481 7.521 6.657 1.00 78.62 83 ARG A O 1
ATOM 618 N N . ILE A 1 84 ? 0.667 9.108 5.077 1.00 83.44 84 ILE A N 1
ATOM 619 C CA . ILE A 1 84 ? -0.438 9.943 5.575 1.00 83.44 84 ILE A CA 1
ATOM 620 C C . ILE A 1 84 ? -1.780 9.241 5.337 1.00 83.44 84 ILE A C 1
ATOM 622 O O . ILE A 1 84 ? -2.605 9.165 6.248 1.00 83.44 84 ILE A O 1
ATOM 626 N N . VAL A 1 85 ? -1.974 8.668 4.146 1.00 84.81 85 VAL A N 1
ATOM 627 C CA . VAL A 1 85 ? -3.190 7.918 3.793 1.00 84.81 85 VAL A CA 1
ATOM 628 C C . VAL A 1 85 ? -3.381 6.718 4.726 1.00 84.81 85 VAL A C 1
ATOM 630 O O . VAL A 1 85 ? -4.442 6.570 5.329 1.00 84.81 85 VAL A O 1
ATOM 633 N N . VAL A 1 86 ? -2.343 5.901 4.924 1.00 82.62 86 VAL A N 1
ATOM 634 C CA . VAL A 1 86 ? -2.380 4.742 5.831 1.00 82.62 86 VAL A CA 1
ATOM 635 C C . VAL A 1 86 ? -2.669 5.170 7.269 1.00 82.62 86 VAL A C 1
ATOM 637 O O . VAL A 1 86 ? -3.458 4.518 7.949 1.00 82.62 86 VAL A O 1
ATOM 640 N N . MET A 1 87 ? -2.091 6.281 7.737 1.00 82.88 87 MET A N 1
ATOM 641 C CA . MET A 1 87 ? -2.392 6.808 9.071 1.00 82.88 87 MET A CA 1
ATOM 642 C C . MET A 1 87 ? -3.876 7.179 9.210 1.00 82.88 87 MET A C 1
ATOM 644 O O . MET A 1 87 ? -4.502 6.826 10.208 1.00 82.88 87 MET A O 1
ATOM 648 N N . ALA A 1 88 ? -4.469 7.829 8.204 1.00 84.88 88 ALA A N 1
ATOM 649 C CA . ALA A 1 88 ? -5.899 8.135 8.205 1.00 84.88 88 ALA A CA 1
ATOM 650 C C . ALA A 1 88 ? -6.759 6.858 8.239 1.00 84.88 88 ALA A C 1
ATOM 652 O O . ALA A 1 88 ? -7.688 6.763 9.044 1.00 84.88 88 ALA A O 1
ATOM 653 N N . TYR A 1 89 ? -6.403 5.841 7.445 1.00 82.81 89 TYR A N 1
A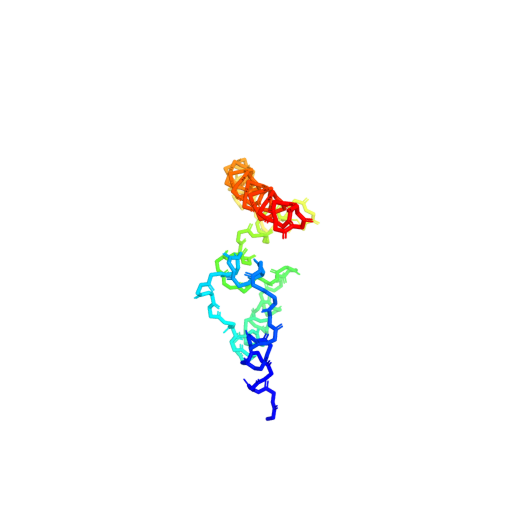TOM 654 C CA . TYR A 1 89 ? -7.053 4.527 7.495 1.00 82.81 89 TYR A CA 1
ATOM 655 C C . TYR A 1 89 ? -6.947 3.877 8.878 1.00 82.81 89 TYR A C 1
ATOM 657 O O . TYR A 1 89 ? -7.947 3.374 9.388 1.00 82.81 89 TYR A O 1
ATOM 665 N N . LEU A 1 90 ? -5.776 3.922 9.521 1.00 84.75 90 LEU A N 1
ATOM 666 C CA . LEU A 1 90 ? -5.583 3.393 10.874 1.00 84.75 90 LEU A CA 1
ATOM 667 C C . LEU A 1 90 ? -6.464 4.119 11.891 1.00 84.75 90 LEU A C 1
ATOM 669 O O . LEU A 1 90 ? -7.080 3.470 12.734 1.00 84.75 90 LEU A O 1
ATOM 673 N N . VAL A 1 91 ? -6.588 5.445 11.803 1.00 86.44 91 VAL A N 1
ATOM 674 C CA . VAL A 1 91 ? -7.486 6.209 12.682 1.00 86.44 91 VAL A CA 1
ATOM 675 C C . VAL A 1 91 ? -8.938 5.758 12.499 1.00 86.44 91 VAL A C 1
ATOM 677 O O . VAL A 1 91 ? -9.623 5.478 13.485 1.00 86.44 91 VAL A O 1
ATOM 680 N N . ILE A 1 92 ? -9.412 5.611 11.260 1.00 85.12 92 ILE A N 1
ATOM 681 C CA . ILE A 1 92 ? -10.773 5.125 10.968 1.00 85.12 92 ILE A CA 1
ATOM 682 C C . ILE A 1 92 ? -10.964 3.690 11.483 1.00 85.12 92 ILE A C 1
ATOM 684 O O . ILE A 1 92 ? -11.980 3.365 12.102 1.00 85.12 92 ILE A O 1
ATOM 688 N N . TYR A 1 93 ? -9.961 2.835 11.298 1.00 83.12 93 TYR A N 1
ATOM 689 C CA . TYR A 1 93 ? -9.967 1.459 11.776 1.00 83.12 93 TYR A CA 1
ATOM 690 C C . TYR A 1 93 ? -10.079 1.391 13.306 1.00 83.12 93 TYR A C 1
ATOM 692 O O . TYR A 1 93 ? -11.022 0.807 13.845 1.00 83.12 93 TYR A O 1
ATOM 700 N N . TYR A 1 94 ? -9.162 2.042 14.027 1.00 85.19 94 TYR A N 1
ATOM 701 C CA . TYR A 1 94 ? -9.136 2.024 15.489 1.00 85.19 94 TYR A CA 1
ATOM 702 C C . TYR A 1 94 ? -10.369 2.692 16.104 1.00 85.19 94 TYR A C 1
ATOM 704 O O . TYR A 1 94 ? -10.877 2.217 17.123 1.00 85.19 94 TYR A O 1
ATOM 712 N N . THR A 1 95 ? -10.898 3.756 15.493 1.00 84.75 95 THR A N 1
ATOM 713 C CA . THR A 1 95 ? -12.150 4.385 15.948 1.00 84.75 95 THR A CA 1
ATOM 714 C C . THR A 1 95 ? -13.347 3.452 15.765 1.00 84.75 95 THR A C 1
ATOM 716 O O . THR A 1 95 ? -14.141 3.299 16.699 1.00 84.75 95 THR A O 1
ATOM 719 N N . THR A 1 96 ? -13.438 2.749 14.633 1.00 84.25 96 THR A N 1
ATOM 720 C CA . THR A 1 96 ? -14.484 1.749 14.368 1.00 84.25 96 THR A CA 1
ATOM 721 C C . THR A 1 96 ? -14.426 0.608 15.383 1.00 84.25 96 THR A C 1
ATOM 723 O O . THR A 1 96 ? -15.430 0.324 16.043 1.00 84.25 96 THR A O 1
ATOM 726 N N . VAL A 1 97 ? -13.245 0.019 15.600 1.00 85.44 97 VAL A N 1
ATOM 727 C CA . VAL A 1 97 ? -13.035 -1.054 16.588 1.00 85.44 97 VAL A CA 1
ATOM 728 C C . VAL A 1 97 ? -13.404 -0.586 17.998 1.00 85.44 97 VAL A C 1
ATOM 730 O O . VAL A 1 97 ? -14.150 -1.267 18.704 1.00 85.44 97 VAL A O 1
ATOM 733 N N . ARG A 1 98 ? -12.960 0.611 18.402 1.00 84.81 98 ARG A N 1
ATOM 734 C CA . ARG A 1 98 ? -13.270 1.177 19.723 1.00 84.81 98 ARG A CA 1
ATOM 735 C C . ARG A 1 98 ? -14.765 1.428 19.908 1.00 84.81 98 ARG A C 1
ATOM 737 O O . ARG A 1 98 ? -15.291 1.192 20.994 1.00 84.81 98 ARG A O 1
ATOM 744 N N . SER A 1 99 ? -15.460 1.891 18.869 1.00 82.81 99 SER A N 1
ATOM 745 C CA . SER A 1 99 ? -16.908 2.121 18.921 1.00 82.81 99 SER A CA 1
ATOM 746 C C . SER A 1 99 ? -17.690 0.818 19.122 1.00 82.81 99 SER A C 1
ATOM 748 O O . SER A 1 99 ? -18.638 0.782 19.905 1.00 82.81 99 SER A O 1
ATOM 750 N N . MET A 1 100 ? -17.253 -0.271 18.486 1.00 76.81 100 MET A N 1
ATOM 751 C CA . MET A 1 100 ? -17.882 -1.588 18.599 1.00 76.81 100 MET A CA 1
ATOM 752 C C . MET A 1 100 ? -17.559 -2.260 19.939 1.00 76.81 100 MET A C 1
ATOM 754 O O . MET A 1 100 ? -18.455 -2.825 20.563 1.00 76.81 100 MET A O 1
ATOM 758 N N . SER A 1 101 ? -16.324 -2.128 20.436 1.00 80.38 101 SER A N 1
ATOM 759 C CA . SER A 1 101 ? -15.929 -2.586 21.777 1.00 80.38 101 SER A CA 1
ATOM 760 C C . SER A 1 101 ? -16.785 -1.944 22.877 1.00 80.38 101 SER A C 1
ATOM 762 O O . SER A 1 101 ? -17.330 -2.648 23.727 1.00 80.38 101 SER A O 1
ATOM 764 N N . LYS A 1 102 ? -17.020 -0.626 22.803 1.00 80.88 102 LYS A N 1
ATOM 765 C CA . LYS A 1 102 ? -17.920 0.077 23.734 1.00 80.88 102 LYS A CA 1
ATOM 766 C C . LYS A 1 102 ? -19.367 -0.423 23.659 1.00 80.88 102 LYS A C 1
ATOM 768 O O . LYS A 1 102 ? -20.013 -0.562 24.693 1.00 80.88 102 LYS A O 1
ATOM 773 N N . LYS A 1 103 ? -19.877 -0.709 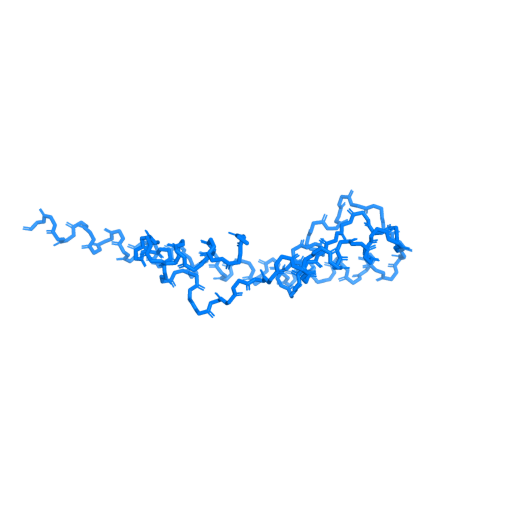22.454 1.00 78.19 103 LYS A N 1
ATOM 774 C CA . LYS A 1 103 ? -21.230 -1.264 22.260 1.00 78.19 103 LYS A CA 1
ATOM 775 C C . LYS A 1 103 ? -21.381 -2.660 22.874 1.00 78.19 103 LYS A C 1
ATOM 777 O O . LYS A 1 103 ? -22.445 -2.956 23.401 1.00 78.19 103 LYS A O 1
ATOM 782 N N . MET A 1 104 ? -20.338 -3.493 22.830 1.00 70.62 104 MET A N 1
ATOM 783 C CA . MET A 1 104 ? -20.349 -4.819 23.465 1.00 70.62 104 MET A CA 1
ATOM 784 C C . MET A 1 104 ? -20.296 -4.737 24.993 1.00 70.62 104 MET A C 1
ATOM 786 O O . MET A 1 104 ? -21.034 -5.465 25.644 1.00 70.62 104 MET A O 1
ATOM 790 N N . SER A 1 105 ? -19.512 -3.815 25.565 1.00 71.19 105 SER A N 1
ATOM 791 C CA . SER A 1 105 ? -19.488 -3.600 27.022 1.00 71.19 105 SER A CA 1
ATOM 792 C C . SER A 1 105 ? -20.846 -3.142 27.557 1.00 71.19 105 SER A C 1
ATOM 794 O O . SER A 1 105 ? -21.305 -3.663 28.558 1.00 71.19 105 SER A O 1
ATOM 796 N N . LYS A 1 106 ? -21.522 -2.219 26.858 1.00 68.81 106 LYS A N 1
ATOM 797 C CA . LYS A 1 106 ? -22.821 -1.666 27.280 1.00 68.81 106 LYS A CA 1
ATOM 798 C C . LYS A 1 106 ? -24.010 -2.620 27.079 1.00 68.81 106 LYS A C 1
ATOM 800 O O . LYS A 1 106 ? -25.107 -2.313 27.516 1.00 68.81 106 LYS A O 1
ATOM 805 N N . LYS A 1 107 ? -23.822 -3.728 26.356 1.00 69.75 107 LYS A N 1
ATOM 806 C CA . LYS A 1 107 ? -24.852 -4.760 26.148 1.00 69.75 107 LYS A CA 1
ATOM 807 C C . LYS A 1 107 ? -24.829 -5.838 27.246 1.00 69.75 107 LYS A C 1
ATOM 809 O O . LYS A 1 107 ? -25.788 -6.594 27.347 1.00 69.75 107 LYS A O 1
ATOM 814 N N . ASN A 1 108 ? -23.737 -5.925 28.009 1.00 59.31 108 ASN A N 1
ATOM 815 C CA . ASN A 1 108 ? -23.553 -6.894 29.094 1.00 59.31 108 ASN A CA 1
ATOM 816 C C . ASN A 1 108 ? -23.860 -6.322 30.494 1.00 59.31 108 ASN A C 1
ATOM 818 O O . ASN A 1 108 ? -23.784 -7.086 31.454 1.00 59.31 108 ASN A O 1
ATOM 822 N N . ASP A 1 109 ? -24.198 -5.032 30.586 1.00 48.12 109 ASP A N 1
ATOM 823 C CA . ASP A 1 109 ? -24.805 -4.375 31.757 1.00 48.12 109 ASP A CA 1
ATOM 824 C C . ASP A 1 109 ? -26.317 -4.224 31.525 1.00 48.12 109 ASP A C 1
ATOM 826 O O . ASP A 1 109 ? -27.090 -4.369 32.497 1.00 48.12 109 ASP A O 1
#

pLDDT: mean 73.44, std 9.3, range [39.69, 86.44]

Sequence (109 aa):
RTENAGQHENETKPAITKALVGTTVPFTPESVAACIVRGMRRERFTVAVGFDGWALATATAGFSPPSSVAAFLTEVILMGIMRIVVMAYLVIYYTTVRSMSKKMSKKND

Foldseek 3Di:
DPQCPVVVCLVPDPPLVCVLCDPDDDDDPVQVVVQVVVCVVVVNPQGADDDVRVLVCLLVCVVPDDPDPVSVVCSVVSNVVSVVVVVVSVVVSVVSVVVVVVVVVVVVD

Organism: NCBI:txid464258